Protein AF-A0A941NU54-F1 (afdb_monomer)

Secondary structure (DSSP, 8-state):
---SGGGSHHHHHHHHHHHHHTT--HHHHHHH-TTHHHHTEEEETTEEEE-TTSS--HHHHHHHHHHT-

pLDDT: mean 94.6, std 7.35, range [49.75, 98.19]

Solvent-accessible surface area (backbone atoms only — not comparable to full-atom values): 4191 Å² total; per-residue (Å²): 135,83,55,75,63,75,70,30,70,41,39,50,51,43,58,60,50,44,70,74,40,74,80,52,51,45,69,59,53,44,71,77,33,83,60,36,56,73,74,34,41,48,74,58,92,93,44,77,50,72,55,42,82,40,72,68,52,72,69,50,54,54,35,52,54,55,55,74,107

Foldseek 3Di:
DDDPLCVDPLNVVLVVVCVVLVPDALVVVCVVPVCLQVVQWDDDPPDIDGCSNPSDDPVNVVSVVVSVD

Radius of gyration: 14.0 Å; Cα contacts (8 Å, |Δi|>4): 46; chains: 1; bounding box: 38×24×31 Å

Sequence (69 aa):
MTSSLTHSPAWLALQAHHASMAQQHVRDLFQQDPQRFEKFSLVLNDILLDFSKQPLRQETLDLLLALAR

Structure (mmCIF, N/CA/C/O backbone):
data_AF-A0A941NU54-F1
#
_entry.id   AF-A0A941NU54-F1
#
loop_
_atom_site.group_PDB
_atom_site.id
_atom_site.type_symbol
_atom_site.label_atom_id
_atom_site.label_alt_id
_atom_site.label_comp_id
_atom_site.label_asym_id
_atom_site.label_entity_id
_atom_site.label_seq_id
_atom_site.pdbx_PDB_ins_code
_atom_site.Cartn_x
_atom_site.Cartn_y
_atom_site.Cartn_z
_atom_site.occupancy
_atom_site.B_iso_or_equiv
_atom_site.auth_seq_id
_atom_site.auth_comp_id
_atom_site.auth_asym_id
_atom_site.auth_atom_id
_atom_site.pdbx_PDB_model_num
ATOM 1 N N . MET A 1 1 ? 18.770 -16.981 -12.998 1.00 49.75 1 MET A N 1
ATOM 2 C CA . MET A 1 1 ? 18.059 -16.290 -14.093 1.00 49.75 1 MET A CA 1
ATOM 3 C C . MET A 1 1 ? 17.250 -15.170 -13.464 1.00 49.75 1 MET A C 1
ATOM 5 O O . MET A 1 1 ? 16.311 -15.465 -12.740 1.00 49.75 1 MET A O 1
ATOM 9 N N . THR A 1 2 ? 17.671 -13.917 -13.614 1.00 59.78 2 THR A N 1
ATOM 10 C CA . THR A 1 2 ? 16.929 -12.751 -13.112 1.00 59.78 2 THR A CA 1
ATOM 11 C C . THR A 1 2 ? 15.913 -12.316 -14.176 1.00 59.78 2 THR A C 1
ATOM 13 O O . THR A 1 2 ? 16.226 -12.310 -15.364 1.00 59.78 2 THR A O 1
ATOM 16 N N . SER A 1 3 ? 14.671 -12.037 -13.772 1.00 85.69 3 SER A N 1
ATOM 17 C CA . SER A 1 3 ? 13.569 -11.714 -14.694 1.00 85.69 3 SER A CA 1
ATOM 18 C C . SER A 1 3 ? 13.736 -10.306 -15.281 1.00 85.69 3 SER A C 1
ATOM 20 O O . SER A 1 3 ? 14.282 -9.420 -14.621 1.00 85.69 3 SER A O 1
ATOM 22 N N . SER A 1 4 ? 13.226 -10.053 -16.492 1.00 90.38 4 SER A N 1
ATOM 23 C CA . SER A 1 4 ? 13.084 -8.680 -17.01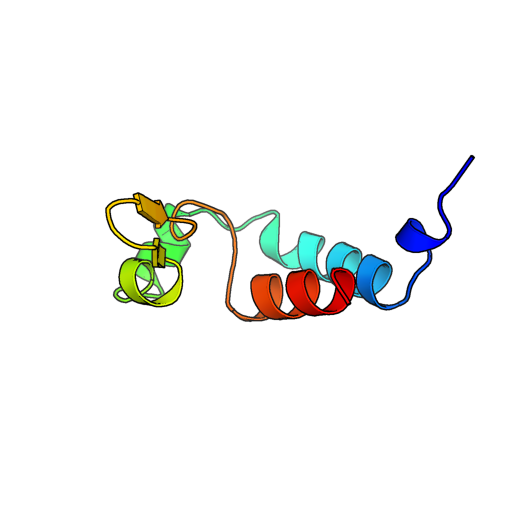1 1.00 90.38 4 SER A CA 1
ATOM 24 C C . SER A 1 4 ? 12.249 -7.810 -16.063 1.00 90.38 4 SER A C 1
ATOM 26 O O . SER A 1 4 ? 12.543 -6.631 -15.885 1.00 90.38 4 SER A O 1
ATOM 28 N N . LEU A 1 5 ? 11.282 -8.420 -15.367 1.00 94.00 5 LEU A N 1
ATOM 29 C CA . LEU A 1 5 ? 10.439 -7.761 -14.373 1.00 94.00 5 LEU A CA 1
ATOM 30 C C . LEU A 1 5 ? 11.261 -7.153 -13.232 1.00 94.00 5 LEU A C 1
ATOM 32 O O . LEU A 1 5 ? 11.060 -5.990 -12.892 1.00 94.00 5 LEU A O 1
ATOM 36 N N . THR A 1 6 ? 12.223 -7.900 -12.679 1.00 95.31 6 THR A N 1
ATOM 37 C CA . THR A 1 6 ? 13.012 -7.462 -11.512 1.00 95.31 6 THR A CA 1
ATOM 38 C C . THR A 1 6 ? 14.050 -6.385 -11.838 1.00 95.31 6 THR A C 1
ATOM 40 O O . THR A 1 6 ? 14.701 -5.871 -10.935 1.00 95.31 6 THR A O 1
ATOM 43 N N . HIS A 1 7 ? 14.216 -6.037 -13.116 1.00 94.31 7 HIS A N 1
ATOM 44 C CA . HIS A 1 7 ? 15.035 -4.903 -13.559 1.00 94.31 7 HIS A CA 1
ATOM 45 C C . HIS A 1 7 ? 14.191 -3.748 -14.105 1.00 94.31 7 HIS A C 1
ATOM 47 O O . HIS A 1 7 ? 14.743 -2.726 -14.511 1.00 94.31 7 HIS A O 1
ATOM 53 N N . SER A 1 8 ? 12.865 -3.900 -14.151 1.00 96.00 8 SER A N 1
ATOM 54 C CA . SER A 1 8 ? 11.985 -2.839 -14.623 1.00 96.00 8 SER A CA 1
ATOM 55 C C . SER A 1 8 ? 12.069 -1.615 -13.698 1.00 96.00 8 SER A C 1
ATOM 57 O O . SER A 1 8 ? 12.241 -1.771 -12.483 1.00 96.00 8 SER A O 1
ATOM 59 N N . PRO A 1 9 ? 11.893 -0.392 -14.228 1.00 96.75 9 PRO A N 1
ATOM 60 C CA . PRO A 1 9 ? 11.854 0.812 -13.400 1.00 96.75 9 PRO A CA 1
ATOM 61 C C . PRO A 1 9 ? 10.804 0.739 -12.282 1.00 96.75 9 PRO A C 1
ATOM 63 O O . PRO A 1 9 ? 11.075 1.167 -11.163 1.00 96.75 9 PRO A O 1
ATOM 66 N N . ALA A 1 10 ? 9.637 0.144 -12.556 1.00 97.06 10 ALA A N 1
ATOM 67 C CA . ALA A 1 10 ? 8.574 -0.031 -11.567 1.00 97.06 10 ALA A CA 1
ATOM 68 C C . ALA A 1 10 ? 8.999 -0.952 -10.411 1.00 97.06 10 ALA A C 1
ATOM 70 O O . ALA A 1 10 ? 8.750 -0.638 -9.247 1.00 97.06 10 ALA A O 1
ATOM 71 N N . TRP A 1 11 ? 9.703 -2.051 -10.707 1.00 96.94 11 TRP A N 1
ATOM 72 C CA . TRP A 1 11 ? 10.240 -2.934 -9.671 1.00 96.94 11 TRP A CA 1
ATOM 73 C C . TRP A 1 11 ? 11.294 -2.235 -8.813 1.00 96.94 11 TRP A C 1
ATOM 75 O O . TRP A 1 11 ? 11.249 -2.325 -7.587 1.00 96.94 11 TRP A O 1
ATOM 85 N N . LEU A 1 12 ? 12.228 -1.515 -9.441 1.00 96.50 12 LEU A N 1
ATOM 86 C CA . LEU A 1 12 ? 13.274 -0.783 -8.724 1.00 96.50 12 LEU A CA 1
ATOM 87 C C . LEU A 1 12 ? 12.681 0.312 -7.823 1.00 96.50 12 LEU A C 1
ATOM 89 O O . LEU A 1 12 ? 13.130 0.479 -6.690 1.00 96.50 12 LEU A O 1
ATOM 93 N N . ALA A 1 1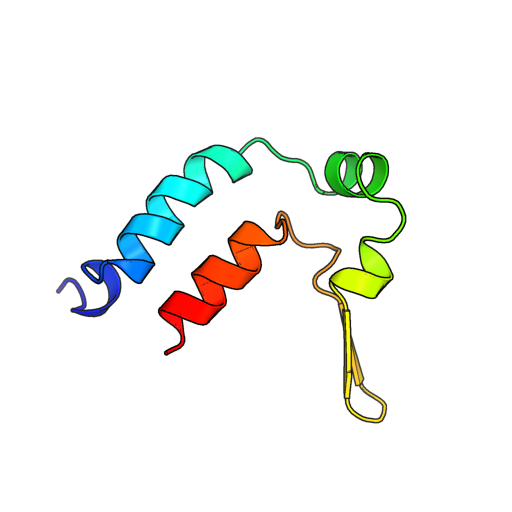3 ? 11.635 1.004 -8.282 1.00 97.25 13 ALA A N 1
ATOM 94 C CA . ALA A 1 13 ? 10.911 1.981 -7.473 1.00 97.25 13 ALA A CA 1
ATOM 95 C C . ALA A 1 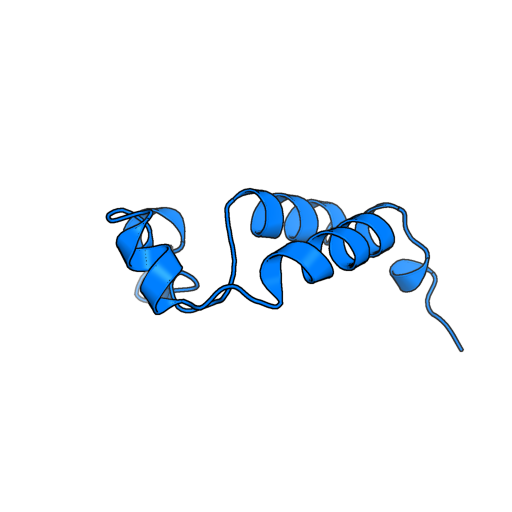13 ? 10.217 1.328 -6.264 1.00 97.25 13 ALA A C 1
ATOM 97 O O . ALA A 1 13 ? 10.340 1.821 -5.143 1.00 97.25 13 ALA A O 1
ATOM 98 N N . LEU A 1 14 ? 9.555 0.182 -6.457 1.00 96.81 14 LEU A N 1
ATOM 99 C CA . LEU A 1 14 ? 8.937 -0.571 -5.363 1.00 96.81 14 LEU A CA 1
ATOM 100 C C . LEU A 1 14 ? 9.983 -1.077 -4.354 1.00 96.81 14 LEU A C 1
ATOM 102 O O . LEU A 1 14 ? 9.765 -1.001 -3.144 1.00 96.81 14 LEU A O 1
ATOM 106 N N . GLN A 1 15 ? 11.139 -1.544 -4.835 1.00 95.56 15 GLN A N 1
ATOM 107 C CA . GLN A 1 15 ? 12.255 -1.973 -3.991 1.00 95.56 15 GLN A CA 1
ATOM 108 C C . GLN A 1 15 ? 12.829 -0.811 -3.168 1.00 95.56 15 GLN A C 1
ATOM 110 O O . GLN A 1 15 ? 13.102 -0.985 -1.980 1.00 95.56 15 GLN A O 1
ATOM 115 N N . ALA A 1 16 ? 12.982 0.373 -3.765 1.00 95.88 16 ALA A N 1
ATOM 116 C CA . ALA A 1 16 ? 13.411 1.567 -3.043 1.00 95.88 16 ALA A CA 1
ATOM 117 C C . ALA A 1 16 ? 12.381 1.974 -1.972 1.00 95.88 16 ALA A C 1
ATOM 119 O O . ALA A 1 16 ? 12.745 2.233 -0.824 1.00 95.88 16 ALA A O 1
ATOM 120 N N . HIS A 1 17 ? 11.088 1.954 -2.313 1.00 96.50 17 HIS A N 1
ATOM 121 C CA . HIS A 1 17 ? 9.998 2.279 -1.389 1.00 96.50 17 HIS A CA 1
ATOM 122 C C . HIS A 1 17 ? 9.891 1.296 -0.215 1.00 96.50 17 HIS A C 1
ATOM 124 O O . HIS A 1 17 ? 9.615 1.712 0.914 1.00 96.50 17 HIS A O 1
ATOM 130 N N . HIS A 1 18 ? 10.174 0.008 -0.436 1.00 95.19 18 HIS A N 1
ATOM 131 C CA . HIS A 1 18 ? 10.147 -1.022 0.607 1.00 95.19 18 HIS A CA 1
ATOM 132 C C . HIS A 1 18 ? 10.997 -0.653 1.833 1.00 95.19 18 HIS A C 1
ATOM 134 O O . HIS A 1 18 ? 10.562 -0.878 2.962 1.00 95.19 18 HIS A O 1
ATOM 140 N N . ALA A 1 19 ? 12.159 -0.016 1.643 1.00 91.06 19 ALA A N 1
ATOM 141 C CA . ALA A 1 19 ? 12.999 0.436 2.755 1.00 91.06 19 ALA A CA 1
ATOM 142 C C . ALA A 1 19 ? 12.270 1.414 3.700 1.00 91.06 19 ALA A C 1
ATOM 144 O O . ALA A 1 19 ? 12.493 1.377 4.908 1.00 91.06 19 ALA A O 1
ATOM 145 N N . SER A 1 20 ? 11.362 2.243 3.171 1.00 90.50 20 SER A N 1
ATOM 146 C CA . SER A 1 20 ? 10.565 3.190 3.965 1.00 90.50 20 SER A CA 1
ATOM 147 C C . SER A 1 20 ? 9.416 2.521 4.732 1.00 90.50 20 SER A C 1
ATOM 149 O O . SER A 1 20 ? 9.026 2.987 5.802 1.00 90.50 20 SER A O 1
ATOM 151 N N . MET A 1 21 ? 8.903 1.402 4.212 1.00 94.00 21 MET A N 1
ATOM 152 C CA . MET A 1 21 ? 7.807 0.643 4.821 1.00 94.00 21 MET A CA 1
ATOM 153 C C . MET A 1 21 ? 8.283 -0.443 5.788 1.00 94.00 21 MET A C 1
ATOM 155 O O . MET A 1 21 ? 7.509 -0.855 6.646 1.00 94.00 21 MET A O 1
ATOM 159 N N . ALA A 1 22 ? 9.544 -0.880 5.699 1.00 89.12 22 ALA A N 1
ATOM 160 C CA . ALA A 1 22 ? 10.090 -1.987 6.489 1.00 89.12 22 ALA A CA 1
ATOM 161 C C . ALA A 1 22 ? 9.987 -1.799 8.016 1.00 89.12 22 ALA A C 1
ATOM 163 O O . ALA A 1 22 ? 9.986 -2.781 8.752 1.00 89.12 22 ALA A O 1
ATOM 164 N N . GLN A 1 23 ? 9.900 -0.554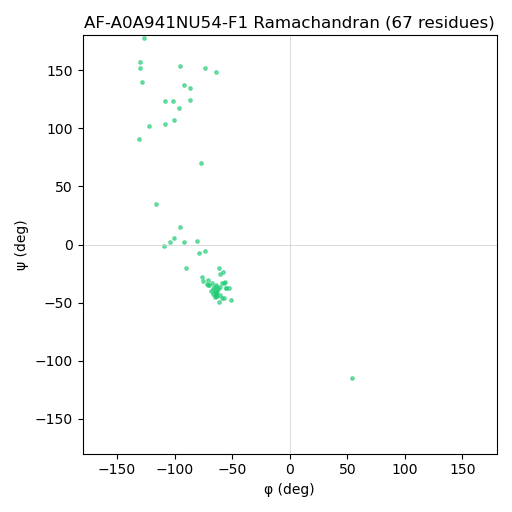 8.491 1.00 88.94 23 GLN A N 1
ATOM 165 C CA . GLN A 1 23 ? 9.777 -0.212 9.916 1.00 88.94 23 GLN A CA 1
ATOM 166 C C . GLN A 1 23 ? 8.352 0.201 10.320 1.00 88.94 23 GLN A C 1
ATOM 168 O O . GLN A 1 23 ? 8.121 0.581 11.463 1.00 88.94 23 GLN A O 1
ATOM 173 N N . GLN A 1 24 ? 7.391 0.176 9.393 1.00 92.88 24 GLN A N 1
ATOM 174 C CA . GLN A 1 24 ? 6.021 0.595 9.671 1.00 92.88 24 GLN A CA 1
ATOM 175 C C . GLN A 1 24 ? 5.204 -0.572 10.222 1.00 92.88 24 GLN A C 1
ATOM 177 O O . GLN A 1 24 ? 5.059 -1.614 9.579 1.00 92.88 24 GLN A O 1
ATOM 182 N N . HIS A 1 25 ? 4.604 -0.377 11.394 1.00 95.38 25 HIS A N 1
ATOM 183 C CA . HIS A 1 25 ? 3.643 -1.320 11.947 1.00 95.38 25 HIS A CA 1
ATOM 184 C C . HIS A 1 25 ? 2.224 -0.952 11.524 1.00 95.38 25 HIS A C 1
ATOM 186 O O . HIS A 1 25 ? 1.807 0.201 11.601 1.00 95.38 25 HIS A O 1
ATOM 192 N N . VAL A 1 26 ? 1.435 -1.960 11.152 1.00 95.38 26 VAL A N 1
ATOM 193 C CA . VAL A 1 26 ? 0.035 -1.780 10.733 1.00 95.38 26 VAL A CA 1
ATOM 194 C C . VAL 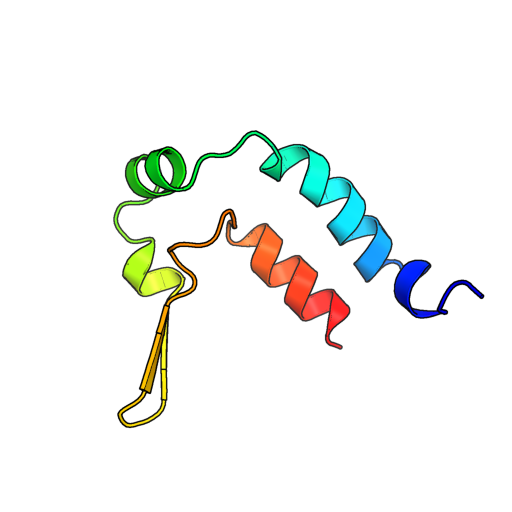A 1 26 ? -0.790 -1.045 11.793 1.00 95.38 26 VAL A C 1
ATOM 196 O O . VAL A 1 26 ? -1.592 -0.185 11.446 1.00 95.38 26 VAL A O 1
ATOM 199 N N . ARG A 1 27 ? -0.555 -1.308 13.087 1.0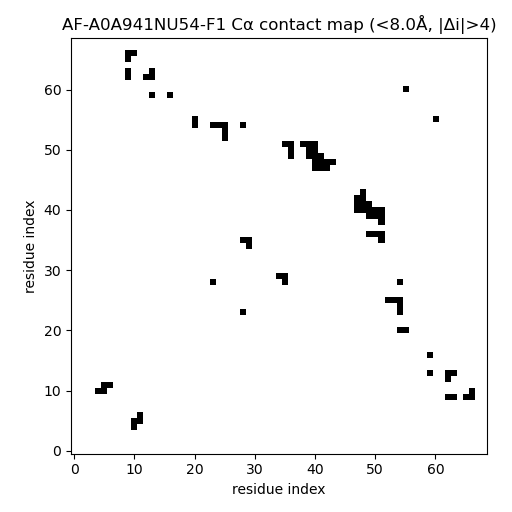0 96.44 27 ARG A N 1
ATOM 200 C CA . ARG A 1 27 ? -1.216 -0.585 14.186 1.00 96.44 27 ARG A CA 1
ATOM 201 C C . ARG A 1 27 ? -0.987 0.924 14.104 1.00 96.44 27 ARG A C 1
ATOM 203 O O . ARG A 1 27 ? -1.935 1.689 14.251 1.00 96.44 27 ARG A O 1
ATOM 210 N N . ASP A 1 28 ? 0.250 1.336 13.862 1.00 96.75 28 ASP A N 1
ATOM 211 C CA . ASP A 1 28 ? 0.618 2.748 13.827 1.00 96.75 28 ASP A CA 1
ATOM 212 C C . ASP A 1 28 ? 0.053 3.404 12.555 1.00 96.75 28 ASP A C 1
ATOM 214 O O . ASP A 1 28 ? -0.429 4.532 12.598 1.00 96.75 28 ASP A 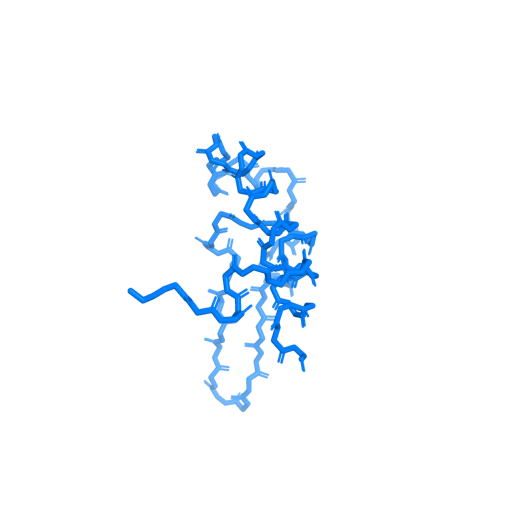O 1
ATOM 218 N N . LEU A 1 29 ? -0.023 2.657 11.446 1.00 96.56 29 LEU A N 1
ATOM 219 C CA . LEU A 1 29 ? -0.706 3.100 10.225 1.00 96.56 29 LEU A CA 1
ATOM 220 C C . LEU A 1 29 ? -2.216 3.324 10.434 1.00 96.56 29 LEU A C 1
ATOM 222 O O . LEU A 1 29 ? -2.769 4.260 9.865 1.00 96.56 29 LEU A O 1
ATOM 226 N N . PHE A 1 30 ? -2.888 2.508 11.254 1.00 96.94 30 PHE A N 1
ATOM 227 C CA . PHE A 1 30 ? -4.290 2.740 11.642 1.00 96.94 30 PHE A CA 1
ATOM 228 C C . PHE A 1 30 ? -4.455 3.950 12.566 1.00 96.94 30 PHE A C 1
ATOM 230 O O . PHE A 1 30 ? -5.453 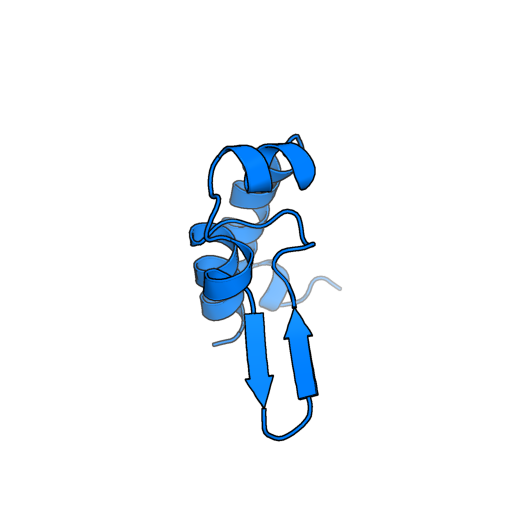4.658 12.474 1.00 96.94 30 PHE A O 1
ATOM 237 N N . GLN A 1 31 ? -3.487 4.206 13.451 1.00 97.25 31 GLN A N 1
ATOM 238 C CA . GLN A 1 31 ? -3.502 5.409 14.290 1.00 97.25 31 GLN A CA 1
ATOM 239 C C . GLN A 1 31 ? -3.329 6.684 13.455 1.00 97.25 31 GLN A C 1
ATOM 241 O O . GLN A 1 31 ? -3.960 7.696 13.747 1.00 97.25 31 GLN A O 1
ATOM 246 N N . GLN A 1 32 ? -2.486 6.634 12.422 1.00 96.38 32 GLN A N 1
ATOM 247 C CA . GLN A 1 32 ? -2.220 7.761 11.524 1.00 96.38 32 GLN A CA 1
ATOM 248 C C . GLN A 1 32 ? -3.357 8.012 10.524 1.00 96.38 32 GLN A C 1
ATOM 250 O O . GLN A 1 32 ? -3.582 9.158 10.138 1.00 96.38 32 GLN A O 1
ATOM 255 N N . ASP A 1 33 ? -4.071 6.966 10.104 1.00 96.88 33 ASP A N 1
ATOM 256 C CA . ASP A 1 33 ? -5.186 7.065 9.161 1.00 96.88 33 ASP A CA 1
ATOM 257 C C . ASP A 1 33 ? -6.420 6.308 9.682 1.00 96.88 33 ASP A C 1
ATOM 259 O O . ASP A 1 33 ? -6.598 5.124 9.391 1.00 96.88 33 ASP A O 1
ATOM 263 N N . PRO A 1 34 ? -7.318 6.975 10.429 1.00 96.44 34 PRO A N 1
ATOM 264 C CA . PRO A 1 34 ? -8.538 6.342 10.929 1.00 96.44 34 PRO A CA 1
ATOM 265 C C . PRO A 1 34 ? -9.484 5.827 9.831 1.00 96.44 34 PRO A C 1
ATOM 267 O O . PRO A 1 34 ? -10.301 4.959 10.112 1.00 96.44 34 PRO A O 1
ATOM 270 N N . GLN A 1 35 ? -9.367 6.325 8.591 1.00 97.50 35 GLN A N 1
ATOM 271 C CA . GLN A 1 35 ? -10.172 5.901 7.430 1.00 97.50 35 GLN A CA 1
ATOM 272 C C . GLN A 1 35 ? -9.469 4.828 6.580 1.00 97.50 35 GLN A C 1
ATOM 274 O O . GLN A 1 35 ? -9.807 4.592 5.416 1.00 97.50 35 GLN A O 1
ATOM 279 N N . ARG A 1 36 ? -8.417 4.206 7.124 1.00 97.56 36 ARG A N 1
ATOM 280 C CA . ARG A 1 36 ? -7.588 3.229 6.415 1.00 97.56 36 ARG A CA 1
ATOM 281 C C . ARG A 1 36 ? -8.384 2.014 5.947 1.00 97.56 36 ARG A C 1
ATOM 283 O O . ARG A 1 36 ? -8.093 1.487 4.876 1.00 97.56 36 ARG A O 1
ATOM 290 N N . PHE A 1 37 ? -9.360 1.561 6.733 1.00 98.00 37 PHE A N 1
ATOM 291 C CA . PHE A 1 37 ? -10.191 0.419 6.354 1.00 98.00 37 PHE A CA 1
ATOM 292 C C . PHE A 1 37 ? -10.959 0.712 5.065 1.00 98.00 37 PHE A C 1
ATOM 294 O O . PHE A 1 37 ? -10.863 -0.062 4.118 1.00 98.00 37 PHE A O 1
ATOM 301 N N . GLU A 1 38 ? -11.634 1.857 4.989 1.00 97.19 38 GLU A N 1
ATOM 302 C CA . GLU A 1 38 ? -12.408 2.273 3.821 1.00 97.19 38 GLU A CA 1
ATOM 303 C C . GLU A 1 38 ? -11.518 2.518 2.598 1.00 97.19 38 GLU A C 1
ATOM 305 O O . GLU A 1 38 ? -11.882 2.139 1.488 1.00 97.19 38 GLU A O 1
ATOM 310 N N . LYS A 1 39 ? -10.334 3.119 2.785 1.00 97.25 39 LYS A N 1
ATOM 311 C CA . LYS A 1 39 ? -9.393 3.411 1.687 1.00 97.25 39 LYS A CA 1
ATOM 312 C C . LYS A 1 39 ? -8.730 2.167 1.103 1.00 97.25 39 LYS A C 1
ATOM 314 O O . LYS A 1 39 ? -8.433 2.135 -0.088 1.00 97.25 39 LYS A O 1
ATOM 319 N N . PHE A 1 40 ? -8.452 1.171 1.942 1.00 97.75 40 PHE A N 1
ATOM 320 C CA . PHE A 1 40 ? -7.691 -0.023 1.570 1.00 97.75 40 PHE A CA 1
ATOM 321 C C . PHE A 1 40 ? -8.528 -1.303 1.665 1.00 97.75 40 PHE A C 1
ATOM 323 O O . PHE A 1 40 ? -8.016 -2.371 2.000 1.00 97.75 40 PHE A O 1
ATOM 330 N N . SER A 1 41 ? -9.818 -1.192 1.355 1.00 97.75 41 SER A N 1
ATOM 331 C CA . SER A 1 41 ? -10.706 -2.333 1.166 1.00 97.75 41 SER A CA 1
ATOM 332 C C . SER A 1 41 ? -11.469 -2.204 -0.143 1.00 97.75 41 SER A C 1
ATOM 334 O O . SER A 1 41 ? -11.745 -1.107 -0.622 1.00 97.75 41 SER A O 1
ATOM 336 N N . LEU A 1 42 ? -11.834 -3.342 -0.720 1.00 96.81 42 LEU A N 1
ATOM 337 C CA . LEU A 1 42 ? -12.686 -3.436 -1.896 1.00 96.81 42 LEU A CA 1
ATOM 338 C C . LEU A 1 42 ? -13.819 -4.412 -1.605 1.00 96.81 42 LEU A C 1
ATOM 340 O O . LEU A 1 42 ? -13.600 -5.462 -1.002 1.00 96.81 42 LEU A O 1
ATOM 344 N N . VAL A 1 43 ? -15.019 -4.079 -2.065 1.00 97.44 43 VAL A N 1
ATOM 345 C CA . VAL A 1 43 ? -16.162 -4.992 -2.050 1.00 97.44 43 VAL A CA 1
ATOM 346 C C . VAL A 1 43 ? -16.441 -5.416 -3.483 1.00 97.44 43 VAL A C 1
ATOM 348 O O . VAL A 1 43 ? -16.651 -4.574 -4.355 1.00 97.44 43 VAL A O 1
ATOM 351 N N . LEU A 1 44 ? -16.435 -6.723 -3.721 1.00 97.25 44 LEU A N 1
ATOM 352 C CA . LEU A 1 44 ? -16.803 -7.339 -4.986 1.00 97.25 44 LEU A CA 1
ATOM 353 C C . LEU A 1 44 ? -17.942 -8.321 -4.719 1.00 97.25 44 LEU A C 1
ATOM 355 O O . LEU A 1 44 ? -17.707 -9.423 -4.230 1.00 97.25 44 LEU A O 1
ATOM 359 N N . ASN A 1 45 ? -19.170 -7.916 -5.047 1.00 96.44 45 ASN A N 1
ATOM 360 C CA . ASN A 1 45 ? -20.391 -8.640 -4.687 1.00 96.44 45 ASN A CA 1
ATOM 361 C C . ASN A 1 45 ? -20.457 -8.896 -3.168 1.00 96.44 45 ASN A C 1
ATOM 363 O O . ASN A 1 45 ? -20.539 -7.959 -2.380 1.00 96.44 45 ASN A O 1
ATOM 367 N N . ASP A 1 46 ? -20.409 -10.158 -2.767 1.00 96.88 46 ASP A N 1
ATOM 368 C CA . ASP A 1 46 ? -20.428 -10.673 -1.403 1.00 96.88 46 ASP A CA 1
ATOM 369 C C . ASP A 1 46 ? -19.022 -10.872 -0.802 1.00 96.88 46 ASP A C 1
ATOM 371 O O . ASP A 1 46 ? -18.889 -11.304 0.344 1.00 96.88 46 ASP A O 1
ATOM 375 N N . ILE A 1 47 ? -17.963 -10.523 -1.541 1.00 97.81 47 ILE A N 1
ATOM 376 C CA . ILE A 1 47 ? -16.569 -10.655 -1.107 1.00 97.81 47 ILE A CA 1
ATOM 377 C C . ILE A 1 47 ? -16.022 -9.299 -0.657 1.00 97.81 47 ILE A C 1
ATOM 379 O O . ILE A 1 47 ? -15.962 -8.346 -1.434 1.00 97.81 47 ILE A O 1
ATOM 383 N N . LEU A 1 48 ? -15.536 -9.239 0.584 1.00 97.69 48 LEU A N 1
ATOM 384 C CA . LEU A 1 48 ? -14.706 -8.146 1.090 1.00 97.69 48 LEU A CA 1
ATOM 385 C C . LEU A 1 48 ? -13.227 -8.529 0.970 1.00 97.69 48 LEU A C 1
ATOM 387 O O . LEU A 1 48 ? -12.766 -9.464 1.625 1.00 97.69 48 LEU A O 1
ATOM 391 N N . LEU A 1 49 ? -12.475 -7.769 0.178 1.00 97.12 49 LEU A N 1
ATOM 392 C CA . LEU A 1 49 ? -11.019 -7.823 0.147 1.00 97.12 49 LEU A CA 1
ATOM 393 C C . LEU A 1 49 ? -10.460 -6.660 0.967 1.00 97.12 49 LEU A C 1
ATOM 395 O O . LEU A 1 49 ? -10.498 -5.516 0.529 1.00 97.12 49 LEU A O 1
ATOM 399 N N . ASP A 1 50 ? -9.921 -6.966 2.142 1.00 97.38 50 ASP A N 1
ATOM 400 C CA . ASP A 1 50 ? -9.373 -5.981 3.076 1.00 97.38 50 ASP A CA 1
ATOM 401 C C . ASP A 1 50 ? -7.838 -6.062 3.125 1.00 97.38 50 ASP A C 1
ATOM 403 O O . ASP A 1 50 ? -7.255 -6.952 3.751 1.00 97.38 50 ASP A O 1
ATOM 407 N N . PHE A 1 51 ? -7.177 -5.106 2.474 1.00 95.88 51 PHE A N 1
ATOM 408 C CA . PHE A 1 51 ? -5.725 -4.918 2.521 1.00 95.88 51 PHE A CA 1
ATOM 409 C C . PHE A 1 51 ? -5.308 -3.790 3.475 1.00 95.88 51 PHE A C 1
ATOM 411 O O . PHE A 1 51 ? -4.113 -3.519 3.617 1.00 95.88 51 PHE A O 1
ATOM 418 N N . SER A 1 52 ? -6.240 -3.194 4.227 1.00 97.25 52 SER A N 1
ATOM 419 C CA . SER A 1 52 ? -5.926 -2.223 5.285 1.00 97.25 52 SER A CA 1
ATOM 420 C C . SER A 1 52 ? -5.041 -2.834 6.375 1.00 97.25 52 SER A C 1
ATOM 422 O O . SER A 1 52 ? -4.233 -2.140 6.997 1.00 97.25 52 SER A O 1
ATOM 424 N N . LYS A 1 53 ? -5.108 -4.160 6.536 1.00 95.88 53 LYS A N 1
ATOM 425 C CA . LYS A 1 53 ? -4.278 -4.944 7.459 1.00 95.88 53 LYS A CA 1
ATOM 426 C C . LYS A 1 53 ? -2.866 -5.264 6.942 1.00 95.88 53 LYS A C 1
ATOM 428 O O . LYS A 1 53 ? -2.125 -5.962 7.626 1.00 95.88 53 LYS A O 1
ATOM 433 N N . GLN A 1 54 ? -2.479 -4.769 5.766 1.00 95.69 54 GLN A N 1
ATOM 434 C CA . GLN A 1 54 ? -1.125 -4.913 5.214 1.00 95.69 54 GLN A CA 1
ATOM 435 C C . GLN A 1 54 ? -0.259 -3.679 5.534 1.00 95.69 54 GLN A C 1
ATOM 437 O O . GLN A 1 54 ? -0.806 -2.583 5.695 1.00 95.69 54 GLN A O 1
ATOM 442 N N . PRO A 1 55 ? 1.082 -3.800 5.611 1.00 94.69 55 PRO A N 1
ATOM 443 C CA . PRO A 1 55 ? 1.992 -2.675 5.847 1.00 94.69 55 PRO A CA 1
ATOM 444 C C . PRO A 1 55 ? 2.181 -1.848 4.564 1.00 94.69 55 PRO A C 1
ATOM 446 O O . PRO A 1 55 ? 3.233 -1.869 3.931 1.00 94.69 55 PRO A O 1
ATOM 449 N N . LEU A 1 56 ? 1.130 -1.136 4.154 1.00 95.12 56 LEU A N 1
ATOM 450 C CA . LEU A 1 56 ? 1.095 -0.327 2.931 1.00 95.12 56 LEU A CA 1
ATOM 451 C C . LEU A 1 56 ? 0.592 1.100 3.183 1.00 95.12 56 LEU A C 1
ATOM 453 O O . LEU A 1 56 ? -0.137 1.366 4.133 1.00 95.12 56 LEU A O 1
ATOM 457 N N . ARG A 1 57 ? 0.947 2.034 2.313 1.00 95.75 57 ARG A N 1
ATOM 458 C CA . ARG A 1 57 ? 0.309 3.357 2.203 1.00 95.75 57 ARG A CA 1
ATOM 459 C C . ARG A 1 57 ? -0.135 3.583 0.762 1.00 95.75 57 ARG A C 1
ATOM 461 O O . ARG A 1 57 ? 0.160 2.741 -0.083 1.00 95.75 57 ARG A O 1
ATOM 468 N N . GLN A 1 58 ? -0.782 4.712 0.468 1.00 96.31 58 GLN A N 1
ATOM 469 C CA . GLN A 1 58 ? -1.264 5.005 -0.889 1.00 96.31 58 GLN A CA 1
ATOM 470 C C . GLN A 1 58 ? -0.159 4.834 -1.944 1.00 96.31 58 GLN A C 1
ATOM 472 O O . GLN A 1 58 ? -0.323 4.069 -2.884 1.00 96.31 58 GLN A O 1
ATOM 477 N N . GLU A 1 59 ? 1.024 5.396 -1.690 1.00 97.31 59 GLU A N 1
ATOM 478 C CA . GLU A 1 59 ? 2.190 5.246 -2.571 1.00 97.31 59 GLU A CA 1
ATOM 479 C C . GLU A 1 59 ? 2.602 3.783 -2.806 1.00 97.31 59 GLU A C 1
ATOM 481 O O . GLU A 1 59 ? 3.052 3.429 -3.889 1.00 97.31 59 GLU A O 1
ATOM 486 N N . THR A 1 60 ? 2.423 2.897 -1.817 1.00 97.38 60 THR A N 1
ATOM 487 C CA . THR A 1 60 ? 2.722 1.464 -2.004 1.00 97.38 60 THR A CA 1
ATOM 488 C C . THR A 1 60 ? 1.785 0.855 -3.037 1.00 97.38 60 THR A C 1
ATOM 490 O O . THR A 1 60 ? 2.227 0.099 -3.897 1.00 97.38 60 THR A O 1
ATOM 493 N N . LEU A 1 61 ? 0.495 1.192 -2.954 1.00 96.25 61 LEU A N 1
ATOM 494 C CA . LEU A 1 61 ? -0.512 0.715 -3.892 1.00 96.25 61 LEU A CA 1
ATOM 495 C C . LEU A 1 61 ? -0.262 1.284 -5.293 1.00 96.25 61 LEU A C 1
ATOM 497 O O . LEU A 1 61 ? -0.298 0.530 -6.261 1.00 96.25 61 LEU A O 1
ATOM 501 N N . ASP A 1 62 ? 0.078 2.569 -5.393 1.00 97.56 62 ASP A N 1
ATOM 502 C CA . ASP A 1 62 ? 0.399 3.219 -6.667 1.00 97.56 62 ASP A CA 1
ATOM 503 C C . ASP A 1 62 ? 1.605 2.551 -7.354 1.00 97.56 62 ASP A C 1
ATOM 505 O O . ASP A 1 62 ? 1.559 2.263 -8.551 1.00 97.56 62 ASP A O 1
ATOM 509 N N . LEU A 1 63 ? 2.662 2.230 -6.596 1.00 98.19 63 LEU A N 1
ATOM 510 C CA . LEU A 1 63 ? 3.848 1.533 -7.110 1.00 98.19 63 LEU A CA 1
ATOM 511 C C . LEU A 1 63 ? 3.556 0.080 -7.511 1.00 98.19 63 LEU A C 1
ATOM 513 O O . LEU A 1 63 ? 4.043 -0.381 -8.543 1.00 98.19 63 LEU A O 1
ATOM 517 N N . LEU A 1 64 ? 2.740 -0.642 -6.736 1.00 97.12 64 LEU A N 1
ATOM 518 C CA . LEU A 1 64 ? 2.301 -1.999 -7.086 1.00 97.12 64 LEU A CA 1
ATOM 519 C C . LEU A 1 64 ? 1.458 -2.004 -8.369 1.00 97.12 64 LEU A C 1
ATOM 521 O O . LEU A 1 64 ? 1.657 -2.857 -9.231 1.00 97.12 64 LEU A O 1
ATOM 525 N N . LEU A 1 65 ? 0.556 -1.032 -8.529 1.00 97.19 65 LEU A N 1
ATOM 526 C CA . LEU A 1 65 ? -0.239 -0.871 -9.747 1.00 97.19 65 LEU A CA 1
ATOM 527 C C . LEU A 1 65 ? 0.620 -0.452 -10.943 1.00 97.19 65 LEU A C 1
ATOM 529 O O . LEU A 1 65 ? 0.328 -0.867 -12.060 1.00 97.19 65 LEU A O 1
ATOM 533 N N . ALA A 1 66 ? 1.676 0.337 -10.733 1.00 97.38 66 ALA A N 1
ATOM 534 C CA . ALA A 1 66 ? 2.632 0.668 -11.787 1.00 97.38 66 ALA A CA 1
ATOM 535 C C . ALA A 1 66 ? 3.416 -0.567 -12.257 1.00 97.38 66 ALA A C 1
ATOM 537 O O . ALA A 1 66 ? 3.688 -0.689 -13.446 1.00 97.38 66 ALA A O 1
ATOM 538 N N . LEU A 1 67 ? 3.749 -1.485 -11.343 1.00 97.44 67 LEU A N 1
ATOM 539 C CA . LEU A 1 67 ? 4.408 -2.754 -11.665 1.00 97.44 67 LEU A CA 1
ATOM 540 C C . LEU A 1 67 ? 3.483 -3.744 -12.394 1.00 97.44 67 LEU A C 1
ATOM 542 O O . LEU A 1 67 ? 3.968 -4.565 -13.164 1.00 97.44 67 LEU A O 1
ATOM 546 N N . ALA A 1 68 ? 2.175 -3.692 -12.134 1.00 96.75 68 ALA A N 1
ATOM 547 C CA . ALA A 1 68 ? 1.187 -4.595 -12.728 1.00 96.75 68 ALA A CA 1
ATOM 548 C C . ALA A 1 68 ? 0.778 -4.234 -14.172 1.00 96.75 68 ALA A C 1
ATOM 550 O O . ALA A 1 68 ? 0.021 -4.988 -14.785 1.00 96.75 68 ALA A O 1
ATOM 551 N N . ARG A 1 69 ? 1.226 -3.082 -14.686 1.00 89.94 69 ARG A N 1
ATOM 552 C CA . ARG A 1 69 ? 1.002 -2.629 -16.068 1.00 89.94 69 ARG A CA 1
ATOM 553 C C . ARG A 1 69 ? 2.068 -3.184 -17.003 1.00 89.94 69 ARG A C 1
ATOM 555 O O . ARG A 1 69 ? 1.686 -3.538 -18.137 1.00 89.94 69 ARG A O 1
#

Mean predicted aligned error: 3.37 Å

Nearest PDB structures (foldseek):
  3nbu-assembly3_F  TM=9.104E-01  e=7.358E-05  Escherichia coli DH5[alpha]
  2wu8-assembly1_A-2  TM=9.380E-01  e=1.423E-04  Mycobacterium tuberculosis H37Rv
  3nbu-assembly1_A  TM=9.51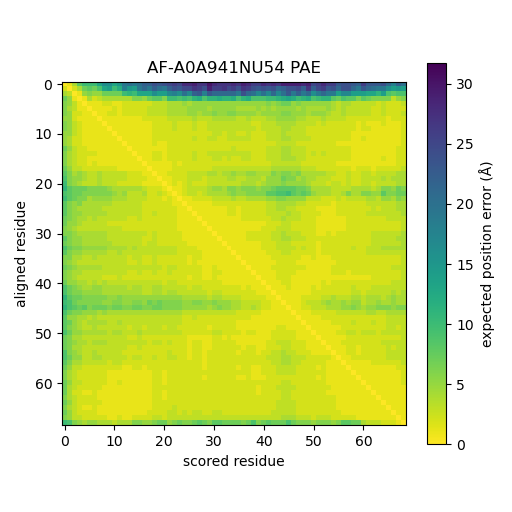6E-01  e=2.114E-04  Escherichia coli DH5[alpha]
  3hjb-assembly1_A  TM=9.070E-01  e=3.584E-04  Vibrio cholerae
  4em6-assembly2_C  TM=7.777E-01  e=8.505E-03  Brucella melitensis bv. 1 str. 16M